Protein AF-A0A2D0LFH3-F1 (afdb_monomer_lite)

Sequence (78 aa):
MGNQLTDRDLCEALSYVFVDNEVDYEYIASVAKHFPHEYVEMVFFEWVAPVCYTNGLTPVPTTWTRREREIFVKKIRI

Radius of gyration: 12.75 Å; chains: 1; bounding box: 33×24×37 Å

Foldseek 3Di:
DPPDQDLLNLLVLLLQVLDPDPRPPVSNCVRPVSDDPVVSVCCNPPFRCVVRVCCVVDDPPPPPDDPCSVVSVVRGPD

Secondary structure (DSSP, 8-state):
-PPPP-HHHHHHHHHGGGSSS---HHHHHHHHTTS-HHHHHHIIIIIIHHHHGGGGGS---TT-SSTHHHHHHHHS--

Organism: NCBI:txid351676

pLDDT: mean 79.56, std 18.6, range [38.38, 98.12]

Structure (mmCIF, N/CA/C/O backbone):
data_AF-A0A2D0LFH3-F1
#
_entry.id   AF-A0A2D0LFH3-F1
#
loop_
_atom_site.group_PDB
_atom_site.id
_atom_site.type_symbol
_atom_site.label_atom_id
_atom_site.label_alt_id
_atom_site.label_comp_id
_atom_site.label_asym_id
_atom_site.label_entity_id
_atom_site.label_seq_id
_atom_site.pdbx_PDB_ins_code
_atom_site.Cartn_x
_atom_site.Cartn_y
_atom_site.Cartn_z
_atom_site.occupancy
_atom_site.B_iso_or_equiv
_atom_site.auth_seq_id
_atom_site.auth_comp_id
_atom_site.auth_asym_id
_atom_site.auth_atom_id
_atom_site.pdbx_PDB_model_num
ATOM 1 N N . MET A 1 1 ? -2.960 -9.870 23.609 1.00 38.38 1 MET A N 1
ATOM 2 C CA . MET A 1 1 ? -2.918 -8.422 23.327 1.00 38.38 1 MET A CA 1
ATOM 3 C C . MET A 1 1 ? -2.581 -8.291 21.851 1.00 38.38 1 MET A C 1
ATOM 5 O O . MET A 1 1 ? -1.422 -8.457 21.500 1.00 38.38 1 MET A O 1
ATOM 9 N N . GLY A 1 2 ? -3.587 -8.197 20.977 1.00 52.12 2 GLY A N 1
ATOM 10 C CA . GLY A 1 2 ? -3.332 -8.014 19.545 1.00 52.12 2 GLY A CA 1
ATOM 11 C C . GLY A 1 2 ? -2.750 -6.622 19.348 1.00 52.12 2 GLY A C 1
ATOM 12 O O . GLY A 1 2 ? -3.335 -5.664 19.845 1.00 52.12 2 GLY A O 1
ATOM 13 N N . ASN A 1 3 ? -1.577 -6.521 18.727 1.00 64.62 3 ASN A N 1
ATOM 14 C CA . ASN A 1 3 ? -0.975 -5.224 18.443 1.00 64.62 3 ASN A CA 1
ATOM 15 C C . ASN A 1 3 ? -1.951 -4.446 17.550 1.00 64.62 3 ASN A C 1
ATOM 17 O O . ASN A 1 3 ? -2.378 -4.966 16.519 1.00 64.62 3 ASN A O 1
ATOM 21 N N . G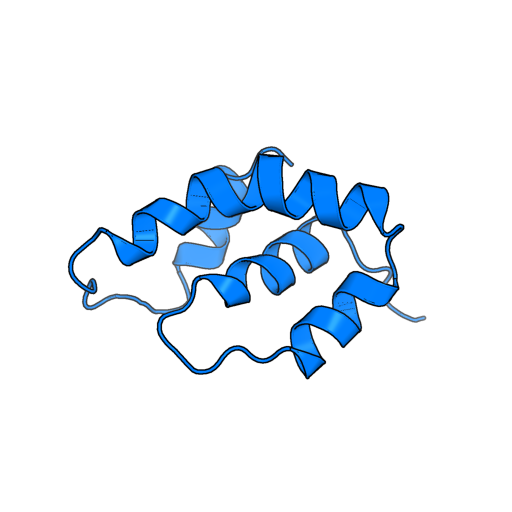LN A 1 4 ? -2.361 -3.256 17.982 1.00 83.81 4 GLN A N 1
ATOM 22 C CA . GLN A 1 4 ? -3.259 -2.415 17.200 1.00 83.81 4 GLN A CA 1
ATOM 23 C C . GLN A 1 4 ? -2.511 -1.973 15.939 1.00 83.81 4 GLN A C 1
ATOM 25 O O . GLN A 1 4 ? -1.407 -1.441 16.045 1.00 83.81 4 GLN A O 1
ATOM 30 N N . LEU A 1 5 ? -3.086 -2.242 14.765 1.00 89.62 5 LEU A N 1
ATOM 31 C CA . LEU A 1 5 ? -2.513 -1.797 13.497 1.00 89.62 5 LEU A CA 1
ATOM 32 C C . LEU A 1 5 ? -2.490 -0.268 13.447 1.00 89.62 5 LEU A C 1
ATOM 34 O O . LEU A 1 5 ? -3.411 0.396 13.925 1.00 89.62 5 LEU A O 1
ATOM 38 N N . THR A 1 6 ? -1.420 0.265 12.876 1.00 94.00 6 THR A N 1
ATOM 39 C CA . THR A 1 6 ? -1.130 1.696 12.778 1.00 94.00 6 THR A CA 1
ATOM 40 C C . THR A 1 6 ? -1.190 2.169 11.330 1.00 94.00 6 THR A C 1
ATOM 42 O O . THR A 1 6 ? -1.099 1.369 10.398 1.00 94.00 6 THR A O 1
ATOM 45 N N . ASP A 1 7 ? -1.249 3.483 11.123 1.00 93.62 7 ASP A N 1
ATOM 46 C CA . ASP A 1 7 ? -1.196 4.087 9.784 1.00 93.62 7 ASP A CA 1
ATOM 47 C C . ASP A 1 7 ? 0.079 3.689 9.028 1.00 93.62 7 ASP A C 1
ATOM 49 O O . ASP A 1 7 ? 0.074 3.545 7.806 1.00 93.62 7 ASP A O 1
ATOM 53 N N . ARG A 1 8 ? 1.171 3.424 9.759 1.00 92.12 8 ARG A N 1
ATOM 54 C CA . ARG A 1 8 ? 2.416 2.899 9.192 1.00 92.12 8 ARG A CA 1
ATOM 55 C C . ARG A 1 8 ? 2.239 1.492 8.628 1.00 92.12 8 ARG A C 1
ATOM 57 O O . ARG A 1 8 ? 2.768 1.219 7.554 1.00 92.12 8 ARG A O 1
ATOM 64 N N . ASP A 1 9 ? 1.506 0.627 9.326 1.00 94.56 9 ASP A N 1
ATOM 65 C CA . ASP A 1 9 ? 1.218 -0.733 8.857 1.00 94.56 9 ASP A CA 1
ATOM 66 C C . ASP A 1 9 ? 0.331 -0.694 7.607 1.00 94.56 9 ASP A C 1
ATOM 68 O O . ASP A 1 9 ? 0.581 -1.423 6.647 1.00 94.56 9 ASP A O 1
ATOM 72 N N . LEU A 1 10 ? -0.657 0.211 7.581 1.00 95.44 10 LEU A N 1
ATOM 73 C CA . LEU A 1 10 ? -1.505 0.434 6.410 1.00 95.44 10 LEU A CA 1
ATOM 74 C C . LEU A 1 10 ? -0.697 0.952 5.212 1.00 95.44 10 LEU A C 1
ATOM 76 O O . LEU A 1 10 ? -0.808 0.405 4.117 1.00 95.44 10 LEU A O 1
ATOM 80 N N . CYS A 1 11 ? 0.148 1.965 5.414 1.00 94.06 11 CYS A N 1
ATOM 81 C CA . CYS A 1 11 ? 1.007 2.507 4.362 1.00 94.06 11 CYS A CA 1
ATOM 82 C C . CYS A 1 11 ? 1.987 1.460 3.821 1.00 94.06 11 CYS A C 1
ATOM 84 O O . CYS A 1 11 ? 2.202 1.392 2.612 1.00 94.06 11 CYS A O 1
ATOM 86 N N . GLU A 1 12 ? 2.582 0.647 4.702 1.00 91.62 12 GLU A N 1
ATOM 87 C CA . GLU A 1 12 ? 3.469 -0.448 4.307 1.00 91.62 12 GLU A CA 1
ATOM 88 C C . GLU A 1 12 ? 2.715 -1.449 3.431 1.00 91.62 12 GLU A C 1
ATOM 90 O O . GLU A 1 12 ? 3.149 -1.692 2.307 1.00 91.62 12 GLU A O 1
ATOM 95 N N . ALA A 1 13 ? 1.563 -1.949 3.883 1.00 95.06 13 ALA A N 1
ATOM 96 C CA . ALA A 1 13 ? 0.753 -2.889 3.115 1.00 95.06 13 ALA A CA 1
ATOM 97 C C . ALA A 1 13 ? 0.363 -2.322 1.741 1.00 95.06 13 ALA A C 1
ATOM 99 O O . ALA A 1 13 ? 0.611 -2.949 0.717 1.00 95.06 13 ALA A O 1
ATOM 100 N N . LEU A 1 14 ? -0.166 -1.100 1.694 1.00 94.88 14 LEU A N 1
ATOM 101 C CA . LEU A 1 14 ? -0.580 -0.452 0.448 1.00 94.88 14 LEU A CA 1
ATOM 102 C C . LEU A 1 14 ? 0.583 -0.197 -0.525 1.00 94.88 14 LEU A C 1
ATOM 104 O O . LEU A 1 14 ? 0.379 -0.210 -1.738 1.00 94.88 14 LEU A O 1
ATOM 108 N N . SER A 1 15 ? 1.808 -0.006 -0.024 1.00 92.00 15 SER A N 1
ATOM 109 C CA . SER A 1 15 ? 2.988 0.186 -0.878 1.00 92.00 15 SER A CA 1
ATOM 110 C C . SER A 1 15 ? 3.336 -1.038 -1.728 1.00 92.00 15 SER A C 1
ATOM 112 O O . SER A 1 15 ? 3.917 -0.878 -2.803 1.00 92.00 15 SER A O 1
ATOM 114 N N . TYR A 1 16 ? 2.930 -2.242 -1.300 1.00 90.88 16 TYR A N 1
ATOM 115 C CA . TYR A 1 16 ? 3.185 -3.486 -2.032 1.00 90.88 16 TYR A CA 1
ATOM 116 C C . TYR A 1 16 ? 2.486 -3.544 -3.395 1.00 90.88 16 TYR A C 1
ATOM 118 O O . TYR A 1 16 ? 2.934 -4.287 -4.259 1.00 90.88 16 TYR A O 1
ATOM 126 N N . VAL A 1 17 ? 1.462 -2.714 -3.635 1.00 91.38 17 VAL A N 1
ATOM 127 C CA . VAL A 1 17 ? 0.828 -2.567 -4.961 1.00 91.38 17 VAL A CA 1
ATOM 128 C C . VAL A 1 17 ? 1.814 -2.062 -6.026 1.00 91.38 17 VAL A C 1
ATOM 130 O O . VAL A 1 17 ? 1.609 -2.290 -7.213 1.00 91.38 17 VAL A O 1
ATOM 133 N N . PHE A 1 18 ? 2.882 -1.373 -5.616 1.00 86.31 18 PHE A N 1
ATOM 134 C CA . PHE A 1 18 ? 3.853 -0.737 -6.512 1.00 86.31 18 PHE A CA 1
ATOM 135 C C . PHE A 1 18 ? 5.178 -1.501 -6.629 1.00 86.31 18 PHE A C 1
ATOM 137 O O . PHE A 1 18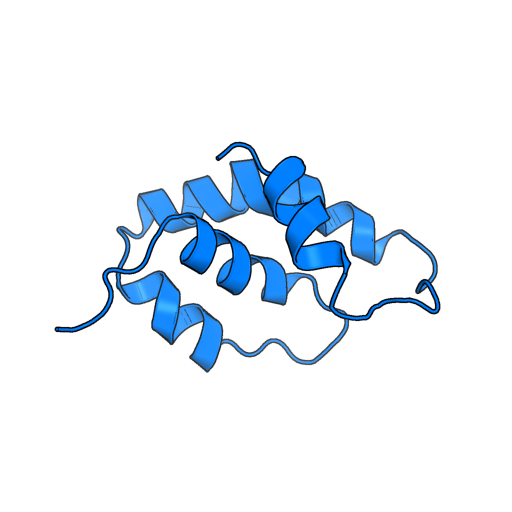 ? 6.134 -0.982 -7.208 1.00 86.31 18 PHE A O 1
ATOM 144 N N . VAL A 1 19 ? 5.272 -2.699 -6.049 1.00 82.31 19 VAL A N 1
ATOM 145 C CA . VAL A 1 19 ? 6.441 -3.567 -6.217 1.00 82.31 19 VAL A CA 1
ATOM 146 C C . VAL A 1 19 ? 6.331 -4.267 -7.576 1.00 82.31 19 VAL A C 1
ATOM 148 O O . VAL A 1 19 ? 5.244 -4.663 -7.981 1.00 82.31 19 VAL A O 1
ATOM 151 N N . ASP A 1 20 ? 7.445 -4.410 -8.300 1.00 80.06 20 ASP A N 1
ATOM 152 C CA . ASP A 1 20 ? 7.499 -5.102 -9.605 1.00 80.06 20 ASP A CA 1
ATOM 153 C C . ASP A 1 20 ? 7.519 -6.625 -9.391 1.00 80.06 20 ASP A C 1
ATOM 155 O O . ASP A 1 20 ? 8.509 -7.318 -9.632 1.00 80.06 20 ASP A O 1
ATOM 159 N N . ASN A 1 21 ? 6.439 -7.134 -8.801 1.00 82.81 21 ASN A N 1
ATOM 160 C CA . ASN A 1 21 ? 6.161 -8.544 -8.580 1.00 82.81 21 ASN A CA 1
ATOM 161 C C . ASN A 1 21 ? 4.646 -8.804 -8.637 1.00 82.81 21 ASN A C 1
ATOM 163 O O . ASN A 1 21 ? 3.842 -7.898 -8.855 1.00 82.81 21 ASN A O 1
ATOM 167 N N . GLU A 1 22 ? 4.247 -10.066 -8.477 1.00 90.19 22 GLU A N 1
ATOM 168 C CA . GLU A 1 22 ? 2.835 -10.399 -8.312 1.00 90.19 22 GLU A CA 1
ATOM 169 C C . GLU A 1 22 ? 2.292 -9.759 -7.028 1.00 90.19 22 GLU A C 1
ATOM 171 O O . GLU A 1 22 ? 2.877 -9.897 -5.951 1.00 90.19 22 GLU A O 1
ATOM 176 N N . VAL A 1 23 ? 1.170 -9.050 -7.157 1.00 91.06 23 VAL A N 1
ATOM 177 C CA . VAL A 1 23 ? 0.562 -8.322 -6.044 1.00 91.06 23 VAL A CA 1
ATOM 178 C C . VAL A 1 23 ? -0.076 -9.307 -5.064 1.00 91.06 23 VAL A C 1
ATOM 180 O O . VAL A 1 23 ? -1.029 -10.010 -5.400 1.00 91.06 23 VAL A O 1
ATOM 183 N N . ASP A 1 24 ? 0.401 -9.302 -3.819 1.00 94.44 24 ASP A N 1
ATOM 184 C CA . ASP A 1 24 ? -0.172 -10.091 -2.726 1.00 94.44 24 ASP A CA 1
ATOM 185 C C . ASP A 1 24 ? -1.414 -9.396 -2.136 1.00 94.44 24 ASP A C 1
ATOM 187 O O . ASP A 1 24 ? -1.371 -8.713 -1.106 1.00 94.44 24 ASP A O 1
ATOM 191 N N . TYR A 1 25 ? -2.550 -9.548 -2.819 1.00 95.44 25 TYR A N 1
ATOM 192 C CA . TYR A 1 25 ? -3.824 -8.982 -2.368 1.00 95.44 25 TYR A CA 1
ATOM 193 C C . TYR A 1 25 ? -4.303 -9.563 -1.035 1.00 95.44 25 TYR A C 1
ATOM 195 O O . TYR A 1 25 ? -5.000 -8.867 -0.294 1.00 95.44 25 TYR A O 1
ATOM 203 N N . GLU A 1 26 ? -3.950 -10.812 -0.717 1.00 97.25 26 GLU A N 1
ATOM 204 C CA . GLU A 1 26 ? -4.351 -11.453 0.536 1.00 97.25 26 GLU A CA 1
ATOM 205 C C . GLU A 1 26 ? -3.678 -10.761 1.723 1.00 97.25 26 GLU A C 1
ATOM 207 O O . GLU A 1 26 ? -4.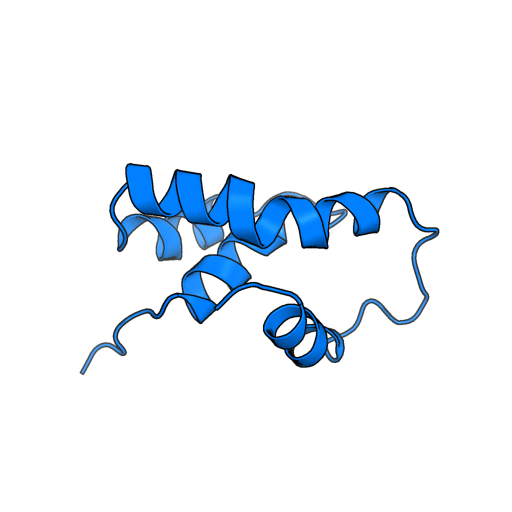358 -10.356 2.673 1.00 97.25 26 GLU A O 1
ATOM 212 N N . TYR A 1 27 ? -2.367 -10.530 1.634 1.00 94.88 27 TYR A N 1
ATOM 213 C CA . TYR A 1 27 ? -1.628 -9.766 2.630 1.00 94.88 27 TYR A CA 1
ATOM 214 C C . TYR A 1 27 ? -2.160 -8.335 2.758 1.00 94.88 27 TYR A C 1
ATOM 216 O O . TYR A 1 27 ? -2.476 -7.902 3.872 1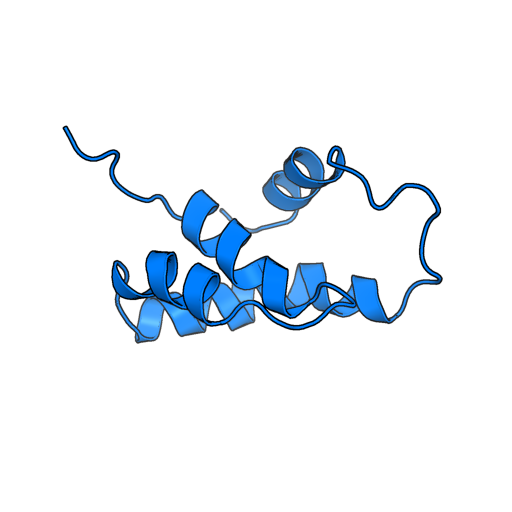.00 94.88 27 TYR A O 1
ATOM 224 N N . ILE A 1 28 ? -2.333 -7.619 1.642 1.00 96.00 28 ILE A N 1
ATOM 225 C CA . ILE A 1 28 ? -2.822 -6.231 1.655 1.00 96.00 28 ILE A CA 1
ATOM 226 C C . ILE A 1 28 ? -4.201 -6.154 2.325 1.00 96.00 28 ILE A C 1
ATOM 228 O O . ILE A 1 28 ? -4.411 -5.345 3.235 1.00 96.00 28 ILE A O 1
ATOM 232 N N . ALA A 1 29 ? -5.130 -7.034 1.942 1.00 96.81 29 ALA A N 1
ATOM 233 C CA . ALA A 1 29 ? -6.466 -7.093 2.526 1.00 96.81 29 ALA A CA 1
ATOM 234 C C . ALA A 1 29 ? -6.438 -7.497 4.008 1.00 96.81 29 ALA A C 1
ATOM 236 O O . ALA A 1 29 ? -7.257 -7.009 4.791 1.00 96.81 29 ALA A O 1
ATOM 237 N N . SER A 1 30 ? -5.492 -8.351 4.421 1.00 96.75 30 SER A N 1
ATOM 238 C CA . SER A 1 30 ? -5.334 -8.762 5.820 1.00 96.75 30 SER A CA 1
ATOM 239 C C . SER A 1 30 ? -5.047 -7.580 6.751 1.00 96.75 30 SER A C 1
ATOM 241 O O . SER A 1 30 ? -5.499 -7.602 7.896 1.00 96.75 30 SER A O 1
ATOM 243 N N . VAL A 1 31 ? -4.380 -6.534 6.252 1.00 97.19 31 VAL A N 1
ATOM 244 C CA . VAL A 1 31 ? -4.103 -5.292 6.983 1.00 97.19 31 VAL A CA 1
ATOM 245 C C . VAL A 1 31 ? -5.236 -4.286 6.782 1.00 97.19 31 VAL A C 1
ATOM 247 O O . VAL A 1 31 ? -5.854 -3.865 7.762 1.00 97.19 31 VAL A O 1
ATOM 250 N N . ALA A 1 32 ? -5.562 -3.956 5.527 1.00 97.06 32 ALA A N 1
ATOM 251 C CA . ALA A 1 32 ? -6.488 -2.879 5.170 1.00 97.06 32 ALA A CA 1
ATOM 252 C C . ALA A 1 32 ? -7.907 -3.065 5.732 1.00 97.06 32 ALA A C 1
ATOM 254 O O . ALA A 1 32 ? -8.556 -2.083 6.079 1.00 97.06 32 ALA A O 1
ATOM 255 N N . LYS A 1 33 ? -8.374 -4.311 5.907 1.00 96.75 33 LYS A N 1
ATOM 256 C CA . LYS A 1 33 ? -9.709 -4.613 6.463 1.00 96.75 33 LYS A CA 1
ATOM 257 C C . LYS A 1 33 ? -9.948 -4.094 7.887 1.00 96.75 33 LYS A C 1
ATOM 259 O O . LYS A 1 33 ? -1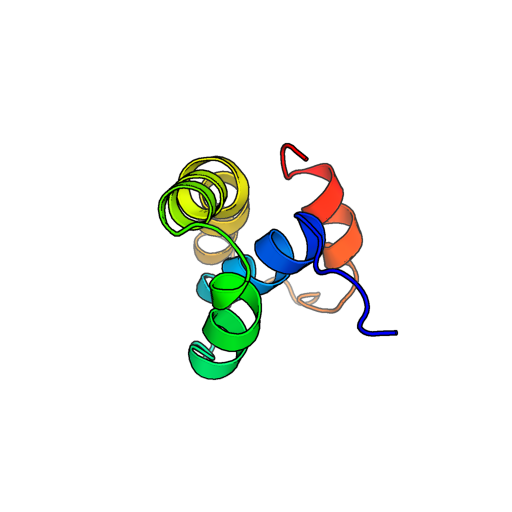1.084 -4.109 8.350 1.00 96.75 33 LYS A O 1
ATOM 264 N N . HIS A 1 34 ? -8.893 -3.699 8.599 1.00 96.94 34 HIS A N 1
ATOM 265 C CA . HIS A 1 34 ? -8.988 -3.147 9.951 1.00 96.94 34 HIS A CA 1
ATOM 266 C C . HIS A 1 34 ? -9.191 -1.624 9.970 1.00 96.94 34 HIS A C 1
ATOM 268 O O . HIS A 1 34 ? -9.325 -1.049 11.048 1.00 96.94 34 HIS A O 1
ATOM 274 N N . PHE A 1 35 ? -9.233 -0.981 8.801 1.00 96.44 35 PHE A N 1
ATOM 275 C CA . PHE A 1 35 ? -9.430 0.455 8.636 1.00 96.44 35 PHE A CA 1
ATOM 276 C C . PHE A 1 35 ? -10.731 0.737 7.860 1.00 96.44 35 PHE A C 1
ATOM 278 O O . PHE A 1 35 ? -11.168 -0.103 7.068 1.00 96.44 35 PHE A O 1
ATOM 285 N N . PRO A 1 36 ? -11.369 1.908 8.052 1.00 97.69 36 PRO A N 1
ATOM 286 C CA . PRO A 1 36 ? -12.505 2.321 7.230 1.00 97.69 36 PRO A CA 1
ATOM 287 C C . PRO A 1 36 ? -12.123 2.399 5.748 1.00 97.69 36 PRO A C 1
ATOM 289 O O . PRO A 1 36 ? -11.050 2.896 5.417 1.00 97.69 36 PRO A O 1
ATOM 292 N N . HIS A 1 37 ? -13.015 1.968 4.854 1.00 96.44 37 HIS A N 1
ATOM 293 C CA . HIS A 1 37 ? -12.755 1.959 3.409 1.00 96.44 37 HIS A CA 1
ATOM 294 C C . HIS A 1 37 ? -12.330 3.335 2.869 1.00 96.44 37 HIS A C 1
ATOM 296 O O . HIS A 1 37 ? -11.310 3.438 2.196 1.00 96.44 37 HIS A O 1
ATOM 302 N N . GLU A 1 38 ? -13.055 4.388 3.250 1.00 98.12 38 GLU A N 1
ATOM 303 C CA . GLU A 1 38 ? -12.771 5.782 2.873 1.00 98.12 38 GLU A CA 1
ATOM 304 C C . GLU A 1 38 ? -11.374 6.232 3.334 1.00 98.12 38 GLU A C 1
ATOM 306 O O . GLU A 1 38 ? -10.684 6.981 2.645 1.00 98.12 38 GLU A O 1
ATOM 311 N N . TYR A 1 39 ? -10.922 5.738 4.491 1.00 97.56 39 TYR A N 1
ATOM 312 C CA . TYR A 1 39 ? -9.591 6.034 5.012 1.00 97.56 39 TYR A CA 1
ATOM 313 C C . TYR A 1 39 ? -8.501 5.285 4.237 1.00 97.56 39 TYR A C 1
ATOM 315 O O . TYR A 1 39 ? -7.475 5.873 3.908 1.00 97.56 39 TYR A O 1
ATOM 323 N N . VAL A 1 40 ? -8.734 4.013 3.890 1.00 97.88 40 VAL A N 1
ATOM 324 C CA . VAL A 1 40 ? -7.823 3.229 3.037 1.00 97.88 40 VAL A CA 1
ATOM 325 C C . VAL A 1 40 ? -7.652 3.894 1.672 1.00 97.88 40 VAL A C 1
ATOM 327 O O . VAL A 1 40 ? -6.527 4.003 1.189 1.00 97.88 40 VAL A O 1
ATOM 330 N N . GLU A 1 41 ? -8.745 4.365 1.072 1.00 97.69 41 GLU A N 1
ATOM 331 C CA . GLU A 1 41 ? -8.729 5.082 -0.204 1.00 97.69 41 GLU A CA 1
ATOM 332 C C . GLU A 1 41 ? -7.901 6.371 -0.118 1.00 97.69 41 GLU A C 1
ATOM 334 O O . GLU A 1 41 ? -6.984 6.570 -0.918 1.00 97.69 41 GLU A O 1
ATOM 339 N N . M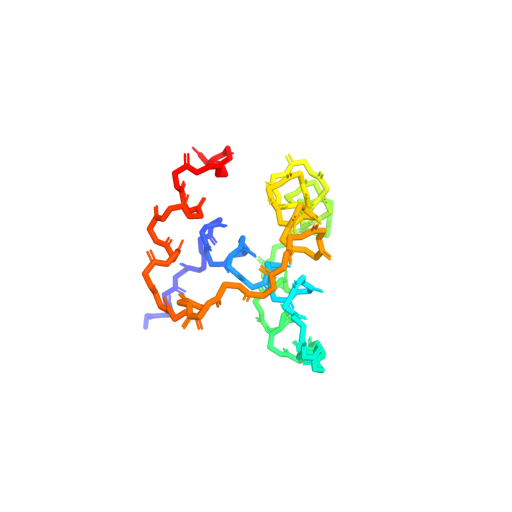ET A 1 42 ? -8.166 7.206 0.892 1.00 97.81 42 MET A N 1
ATOM 340 C CA . MET A 1 42 ? -7.421 8.446 1.122 1.00 97.81 42 MET A CA 1
ATOM 341 C C . MET A 1 42 ? -5.923 8.179 1.311 1.00 97.81 42 MET A C 1
ATOM 343 O O . MET A 1 42 ? -5.101 8.772 0.612 1.00 97.81 42 MET A O 1
ATOM 347 N N . VAL A 1 43 ? -5.547 7.234 2.181 1.00 96.19 43 VAL A N 1
ATOM 348 C CA . VAL A 1 43 ? -4.134 6.885 2.413 1.00 96.19 43 VAL A CA 1
ATOM 349 C C . VAL A 1 43 ? -3.483 6.363 1.129 1.00 96.19 43 VAL A C 1
ATOM 351 O O . VAL A 1 43 ? -2.352 6.738 0.804 1.00 96.19 43 VAL A O 1
ATOM 354 N N . PHE A 1 44 ? -4.183 5.530 0.358 1.00 95.12 44 PHE A N 1
ATOM 355 C CA . PHE A 1 44 ? -3.648 5.001 -0.892 1.00 95.12 44 PHE A CA 1
ATOM 356 C C . PHE A 1 44 ? -3.351 6.114 -1.904 1.00 95.12 44 PHE A C 1
ATOM 358 O O . PHE A 1 44 ? -2.229 6.196 -2.407 1.00 95.12 44 PHE A O 1
ATOM 365 N N . PHE A 1 45 ? -4.324 6.984 -2.181 1.00 94.75 45 PHE A N 1
ATOM 366 C CA . PHE A 1 45 ? -4.201 7.990 -3.237 1.00 94.75 45 PHE A CA 1
ATOM 367 C C . PHE A 1 45 ? -3.416 9.234 -2.824 1.00 94.75 45 PHE A C 1
ATOM 369 O O . PHE A 1 45 ? -2.700 9.797 -3.653 1.00 94.75 45 PHE A O 1
ATOM 376 N N . GLU A 1 46 ? -3.517 9.669 -1.569 1.00 95.00 46 GLU A N 1
ATOM 377 C CA . GLU A 1 46 ? -2.898 10.919 -1.124 1.00 95.00 46 GLU A CA 1
ATOM 378 C C . GLU A 1 46 ? -1.511 10.721 -0.511 1.00 95.00 46 GLU A C 1
ATOM 380 O O . GLU A 1 46 ? -0.683 11.632 -0.570 1.00 95.00 46 GLU A O 1
ATOM 385 N N . TRP A 1 47 ? -1.242 9.566 0.107 1.00 92.94 47 TRP A N 1
ATOM 386 C CA . TRP A 1 47 ? -0.008 9.353 0.870 1.00 92.94 47 TRP A CA 1
ATOM 387 C C . TRP A 1 47 ? 0.943 8.381 0.171 1.00 92.94 47 TRP A C 1
ATOM 389 O O . TRP A 1 47 ? 2.127 8.683 0.018 1.00 92.94 47 TRP A O 1
ATOM 399 N N . VAL A 1 48 ? 0.439 7.225 -0.270 1.00 91.56 48 VAL A N 1
ATOM 400 C CA . VAL A 1 48 ? 1.272 6.137 -0.810 1.00 91.56 48 VAL A CA 1
ATOM 401 C C . VAL A 1 48 ? 1.563 6.325 -2.299 1.00 91.56 48 VAL A C 1
ATOM 403 O O . VAL A 1 48 ? 2.731 6.362 -2.694 1.00 91.56 48 VAL A O 1
ATOM 406 N N . ALA A 1 49 ? 0.531 6.481 -3.134 1.00 90.56 49 ALA A N 1
ATOM 407 C CA . ALA A 1 49 ? 0.678 6.554 -4.589 1.00 90.56 49 ALA A CA 1
ATOM 408 C C . ALA A 1 49 ? 1.634 7.667 -5.071 1.00 90.56 49 ALA A C 1
ATOM 410 O O . ALA A 1 49 ? 2.467 7.375 -5.932 1.00 90.56 49 ALA A O 1
ATOM 411 N N . PRO A 1 50 ? 1.626 8.898 -4.514 1.00 88.25 50 PRO A N 1
ATOM 412 C CA . PRO A 1 50 ? 2.544 9.954 -4.951 1.00 88.25 50 PRO A CA 1
ATOM 413 C C . PRO A 1 50 ? 4.020 9.623 -4.702 1.00 88.25 50 PRO A C 1
ATOM 415 O O . PRO A 1 50 ? 4.890 10.054 -5.458 1.00 88.25 50 PRO A O 1
ATOM 418 N N . VAL A 1 51 ? 4.311 8.851 -3.650 1.00 84.62 51 VAL A N 1
ATOM 419 C CA . VAL A 1 51 ? 5.674 8.428 -3.306 1.00 84.62 51 VAL A CA 1
ATOM 420 C C . VAL A 1 51 ? 6.081 7.219 -4.148 1.00 84.62 51 VAL A C 1
ATOM 422 O O . VAL A 1 51 ? 7.170 7.204 -4.722 1.00 84.62 51 VAL A O 1
ATOM 425 N N . CYS A 1 52 ? 5.205 6.218 -4.250 1.00 83.81 52 CYS A N 1
ATOM 426 C CA . CYS A 1 52 ? 5.521 4.922 -4.847 1.00 83.81 52 CYS A CA 1
ATOM 427 C C . CYS A 1 52 ? 5.408 4.876 -6.375 1.00 83.81 52 CYS A C 1
ATOM 429 O O . CYS A 1 52 ? 6.154 4.123 -6.994 1.00 83.81 52 CYS A O 1
ATOM 431 N N . TYR A 1 53 ? 4.542 5.678 -7.008 1.00 76.56 53 TYR A N 1
ATOM 432 C CA . TYR A 1 53 ? 4.349 5.654 -8.468 1.00 76.56 53 TYR A CA 1
ATOM 433 C C . TYR A 1 53 ? 5.652 5.916 -9.239 1.00 76.56 53 TYR A C 1
ATOM 435 O O . TYR A 1 53 ? 5.900 5.328 -10.289 1.00 76.56 53 TYR A O 1
ATOM 443 N N . THR A 1 54 ? 6.528 6.759 -8.687 1.00 69.88 54 THR A N 1
ATOM 444 C CA . THR A 1 54 ? 7.824 7.063 -9.309 1.00 69.88 54 THR A CA 1
ATOM 445 C C . THR A 1 54 ? 8.782 5.871 -9.340 1.00 69.88 54 THR A C 1
ATOM 447 O O . THR A 1 54 ? 9.650 5.835 -10.209 1.00 69.88 54 THR A O 1
ATOM 450 N N . ASN A 1 55 ? 8.598 4.866 -8.474 1.00 66.19 55 ASN A N 1
ATOM 451 C CA . ASN A 1 55 ? 9.478 3.698 -8.410 1.00 66.19 55 ASN A CA 1
ATOM 452 C C . ASN A 1 55 ? 9.435 2.883 -9.713 1.00 66.19 55 ASN A C 1
ATOM 454 O O . ASN A 1 55 ? 10.483 2.467 -10.201 1.00 66.19 55 ASN A O 1
ATOM 458 N N . GLY A 1 56 ? 8.255 2.735 -10.326 1.00 62.38 56 GLY A N 1
ATOM 459 C CA . GLY A 1 56 ? 8.088 2.048 -11.616 1.00 62.38 56 GLY A CA 1
ATOM 460 C C . GLY A 1 56 ? 8.645 2.812 -12.826 1.00 62.38 56 GLY A C 1
ATOM 461 O O . GLY A 1 56 ? 8.764 2.251 -13.911 1.00 62.38 56 GLY A O 1
ATOM 462 N N . LEU A 1 57 ? 8.996 4.091 -12.655 1.00 65.19 57 LEU A N 1
ATOM 463 C CA . LEU A 1 57 ? 9.564 4.944 -13.705 1.00 65.19 57 LEU A CA 1
ATOM 464 C C . LEU A 1 57 ? 11.093 5.030 -13.639 1.00 65.19 57 LEU A C 1
ATOM 466 O O . LEU A 1 57 ? 11.714 5.671 -14.489 1.00 65.19 57 LEU A O 1
ATOM 470 N N . THR A 1 58 ? 11.708 4.411 -12.630 1.00 60.75 58 THR A N 1
ATOM 471 C CA . THR A 1 58 ? 13.158 4.427 -12.438 1.00 60.75 58 THR A CA 1
ATOM 472 C C . THR A 1 58 ? 13.765 3.085 -12.838 1.00 60.75 58 THR A C 1
ATOM 474 O O . THR A 1 58 ? 13.171 2.049 -12.544 1.00 60.75 58 THR A O 1
ATOM 477 N N . PRO A 1 59 ? 14.937 3.059 -13.505 1.00 60.47 59 PRO A N 1
ATOM 478 C CA . PRO A 1 59 ? 15.646 1.810 -13.761 1.00 60.47 59 PRO A CA 1
ATOM 479 C C . PRO A 1 59 ? 15.841 1.067 -12.440 1.00 60.47 59 PRO A C 1
ATOM 481 O O . PRO A 1 59 ? 16.299 1.694 -11.485 1.00 60.47 59 PRO A O 1
ATOM 484 N N . VAL A 1 60 ? 15.499 -0.229 -12.399 1.00 56.53 60 VAL A N 1
ATOM 485 C CA . VAL A 1 60 ? 15.581 -1.071 -11.193 1.00 56.53 60 VAL A CA 1
ATOM 486 C C . VAL A 1 60 ? 16.928 -0.837 -10.500 1.00 56.53 60 VAL A C 1
ATOM 488 O O . VAL A 1 60 ? 17.968 -1.240 -11.034 1.00 56.53 60 VAL A O 1
ATOM 491 N N . PRO A 1 61 ? 16.961 -0.167 -9.333 1.00 51.22 61 PRO A N 1
ATOM 492 C CA . PRO A 1 61 ? 18.207 0.018 -8.617 1.00 51.22 61 PRO A CA 1
ATOM 493 C C . PRO A 1 61 ? 18.643 -1.341 -8.069 1.00 51.22 61 PRO A C 1
ATOM 495 O O . PRO A 1 61 ? 17.836 -2.093 -7.524 1.00 51.22 61 PRO A O 1
ATOM 498 N N . THR A 1 62 ? 19.939 -1.643 -8.123 1.00 49.66 62 THR A N 1
ATOM 499 C CA . THR A 1 62 ? 20.531 -2.880 -7.570 1.00 49.66 62 THR A CA 1
ATOM 500 C C . THR A 1 62 ? 20.312 -3.061 -6.060 1.00 49.66 62 THR A C 1
ATOM 502 O O . THR A 1 62 ? 20.653 -4.100 -5.502 1.00 49.66 62 THR A O 1
ATOM 505 N N . THR A 1 63 ? 19.743 -2.061 -5.384 1.00 43.41 63 THR A N 1
ATOM 506 C CA . THR A 1 63 ? 19.552 -1.998 -3.935 1.00 43.41 63 THR A CA 1
ATOM 507 C C . THR A 1 63 ? 18.090 -2.035 -3.502 1.00 43.41 63 THR A C 1
ATOM 509 O O . THR A 1 63 ? 17.803 -1.541 -2.412 1.00 43.41 63 THR A O 1
ATOM 512 N N . TRP A 1 64 ? 17.182 -2.627 -4.286 1.00 50.56 64 TRP A N 1
ATOM 513 C CA . TRP A 1 64 ? 15.805 -2.976 -3.881 1.00 50.56 64 TRP A CA 1
ATOM 514 C C . TRP A 1 64 ? 15.785 -3.975 -2.706 1.00 50.56 64 TRP A C 1
ATOM 516 O O . TRP A 1 64 ? 15.423 -5.142 -2.787 1.00 50.56 64 TRP A O 1
ATOM 526 N N . THR A 1 65 ? 16.287 -3.520 -1.570 1.00 49.81 65 THR A N 1
ATOM 527 C CA . THR A 1 65 ? 16.570 -4.279 -0.363 1.00 49.81 65 THR A CA 1
ATOM 528 C C . THR A 1 65 ? 16.237 -3.366 0.798 1.00 49.81 65 THR A C 1
ATOM 530 O O . THR A 1 65 ? 16.811 -2.287 0.873 1.00 49.81 65 THR A O 1
ATOM 533 N N . ARG A 1 66 ? 15.322 -3.811 1.675 1.00 46.03 66 ARG A N 1
ATOM 534 C CA . ARG A 1 66 ? 15.063 -3.508 3.109 1.00 46.03 66 ARG A CA 1
ATOM 535 C C . ARG A 1 66 ? 15.289 -2.085 3.677 1.00 46.03 66 ARG A C 1
ATOM 537 O O . ARG A 1 66 ? 14.532 -1.664 4.546 1.00 46.03 66 ARG A O 1
ATOM 544 N N . ARG A 1 67 ? 16.314 -1.360 3.239 1.00 42.12 67 ARG A N 1
ATOM 545 C CA . ARG A 1 67 ? 16.781 -0.032 3.657 1.00 42.12 67 ARG A CA 1
ATOM 546 C C . ARG A 1 67 ? 15.823 1.112 3.305 1.00 42.12 67 ARG A C 1
ATOM 548 O O . ARG A 1 67 ? 15.885 2.162 3.934 1.00 42.12 67 ARG A O 1
ATOM 555 N N . GLU A 1 68 ? 14.897 0.906 2.372 1.00 55.47 68 GLU A N 1
ATOM 556 C CA . GLU A 1 68 ? 13.907 1.922 1.990 1.00 55.47 68 GLU A CA 1
ATOM 557 C C . GLU A 1 68 ? 12.714 2.006 2.943 1.00 55.47 68 GLU A C 1
ATOM 559 O O . GLU A 1 68 ? 12.026 3.017 2.925 1.00 55.47 68 GLU A O 1
ATOM 564 N N . ARG A 1 69 ? 12.511 1.047 3.861 1.00 53.41 69 ARG A N 1
ATOM 565 C CA . ARG A 1 69 ? 11.424 1.126 4.856 1.00 53.41 69 ARG A CA 1
ATOM 566 C C . ARG A 1 69 ? 11.542 2.370 5.757 1.00 53.41 69 ARG A C 1
ATOM 568 O O . ARG A 1 69 ? 10.534 2.914 6.192 1.00 53.41 69 ARG A O 1
ATOM 575 N N . GLU A 1 70 ? 12.760 2.849 6.019 1.00 51.97 70 GLU A N 1
ATOM 576 C CA . GLU A 1 70 ? 12.995 4.100 6.762 1.00 51.97 70 GLU A CA 1
ATOM 577 C C . GLU A 1 70 ? 12.848 5.360 5.896 1.00 51.97 70 GLU A C 1
ATOM 579 O O . GLU A 1 70 ? 12.431 6.405 6.392 1.00 51.97 70 GLU A O 1
ATOM 584 N N . ILE A 1 71 ? 13.188 5.279 4.606 1.00 56.28 71 ILE A N 1
ATOM 585 C CA . ILE A 1 71 ? 13.083 6.402 3.660 1.00 56.28 71 ILE A CA 1
ATOM 586 C C . ILE A 1 71 ? 11.626 6.609 3.242 1.00 56.28 71 ILE A C 1
ATOM 588 O O . ILE A 1 71 ? 11.170 7.745 3.161 1.00 56.28 71 ILE A O 1
ATOM 592 N N . PHE A 1 72 ? 10.897 5.517 3.024 1.00 59.69 72 PHE A N 1
ATOM 593 C CA . PHE A 1 72 ? 9.471 5.484 2.736 1.00 59.69 72 PHE A CA 1
ATOM 594 C C . PHE A 1 72 ? 8.701 6.203 3.846 1.00 59.69 72 PHE A C 1
ATOM 596 O O . PHE A 1 72 ? 8.064 7.214 3.583 1.00 59.69 72 PHE A O 1
ATOM 603 N N . VAL A 1 73 ? 8.905 5.811 5.108 1.00 59.59 73 VAL A N 1
ATOM 604 C CA . VAL A 1 73 ? 8.272 6.458 6.274 1.00 59.59 73 VAL A CA 1
ATOM 605 C C . VAL A 1 73 ? 8.577 7.959 6.371 1.00 59.59 73 VAL A C 1
ATOM 607 O O . VAL A 1 73 ? 7.730 8.713 6.825 1.00 59.59 73 VAL A O 1
ATOM 610 N N . LYS A 1 74 ? 9.752 8.421 5.921 1.00 58.78 74 LYS A N 1
ATOM 611 C CA . LYS A 1 74 ? 10.099 9.856 5.901 1.00 58.78 74 LYS A CA 1
ATOM 612 C C . LYS A 1 74 ? 9.459 10.645 4.757 1.00 58.78 74 LYS A C 1
ATOM 614 O O . LYS A 1 74 ? 9.433 11.870 4.822 1.00 58.78 74 LYS A O 1
ATOM 619 N N . LYS A 1 75 ? 9.047 9.973 3.682 1.00 59.59 75 LYS A N 1
ATOM 620 C CA . LYS A 1 75 ? 8.475 10.600 2.479 1.00 59.59 75 LYS A CA 1
ATOM 621 C C . LYS A 1 75 ? 6.951 10.600 2.483 1.00 59.59 75 LYS A C 1
ATOM 623 O O . LYS A 1 75 ? 6.352 11.426 1.803 1.00 59.59 75 LYS A O 1
ATOM 628 N N . ILE A 1 76 ? 6.345 9.682 3.226 1.00 64.50 76 ILE A N 1
ATOM 629 C CA . ILE A 1 76 ? 4.902 9.631 3.421 1.00 64.50 76 ILE A CA 1
ATOM 630 C C . ILE A 1 76 ? 4.501 10.717 4.418 1.00 64.50 76 ILE A C 1
ATOM 632 O O . ILE A 1 76 ? 5.213 11.001 5.380 1.00 64.50 76 ILE A O 1
ATOM 636 N N . ARG A 1 77 ? 3.344 11.325 4.178 1.00 63.97 77 ARG A N 1
ATOM 637 C CA . ARG A 1 77 ? 2.748 12.347 5.033 1.00 63.97 77 ARG A CA 1
ATOM 638 C C . ARG A 1 77 ? 2.013 11.687 6.210 1.00 63.97 77 ARG A C 1
ATOM 640 O O . ARG A 1 77 ? 0.791 11.660 6.206 1.00 63.97 77 ARG A O 1
ATOM 647 N N . ILE A 1 78 ? 2.766 11.115 7.153 1.00 59.19 78 ILE A N 1
ATOM 648 C CA . ILE A 1 78 ? 2.257 10.494 8.395 1.00 59.19 78 ILE A CA 1
ATOM 649 C C . ILE A 1 78 ? 2.302 11.499 9.548 1.00 59.19 78 ILE A C 1
ATOM 651 O O . ILE A 1 78 ? 3.313 12.238 9.629 1.00 59.19 78 ILE A O 1
#

InterPro domains:
  IPR055507 Domain of unknown function DUF7079 [PF23296] (7-77)